Protein AF-A0A927T1T2-F1 (afdb_monomer_lite)

Secondary structure (DSSP, 8-state):
-----HHHHHHHHHHHHHTT--SHHHHHH--HHHHHHHHTTTS--HHHHHHHHHHHHHHHTT-HHHHHH---

pLDDT: mean 81.67, std 10.92, range [42.34, 91.75]

Foldseek 3Di:
DPPCDLVNVVLLQVLCVVVVNPDLVSLLPDDPVVVVVVVVVVSDDPVSVVLSVVCNVCVVVVNNVVVNVPPD

Structure (mmCIF, N/CA/C/O backbone):
data_AF-A0A927T1T2-F1
#
_entry.id   AF-A0A927T1T2-F1
#
loop_
_atom_site.group_PDB
_atom_site.id
_atom_site.type_symbol
_atom_site.label_atom_id
_atom_site.label_alt_id
_atom_site.label_comp_id
_atom_site.label_asym_id
_atom_site.label_entity_id
_atom_site.label_seq_id
_atom_site.pdbx_PDB_ins_code
_atom_site.Cartn_x
_atom_site.Cartn_y
_atom_site.Cartn_z
_atom_site.occupancy
_atom_site.B_iso_or_equiv
_atom_site.auth_seq_id
_atom_site.auth_comp_id
_atom_site.auth_asym_id
_atom_site.auth_atom_id
_atom_site.pdbx_PDB_model_num
ATOM 1 N N . MET A 1 1 ? 7.665 16.582 -2.711 1.00 49.16 1 MET A N 1
ATOM 2 C CA . MET A 1 1 ? 7.199 15.194 -2.517 1.00 49.16 1 MET A CA 1
ATOM 3 C C . MET A 1 1 ? 7.613 14.783 -1.120 1.00 49.16 1 MET A C 1
ATOM 5 O O . MET A 1 1 ? 8.730 15.104 -0.735 1.00 49.16 1 MET A O 1
ATOM 9 N N . ALA A 1 2 ? 6.709 14.216 -0.321 1.00 52.12 2 ALA A N 1
ATOM 10 C CA . ALA A 1 2 ? 7.064 13.760 1.018 1.00 52.12 2 ALA A CA 1
ATOM 11 C C . ALA A 1 2 ? 8.170 12.700 0.907 1.00 52.12 2 ALA A C 1
ATOM 13 O O . ALA A 1 2 ? 8.022 11.744 0.147 1.00 52.12 2 ALA A O 1
ATOM 14 N N . ASN A 1 3 ? 9.275 12.870 1.636 1.00 66.56 3 ASN A N 1
ATOM 15 C CA . ASN A 1 3 ? 10.327 11.858 1.706 1.00 66.56 3 ASN A CA 1
ATOM 16 C C . ASN A 1 3 ? 9.784 10.646 2.470 1.00 66.56 3 ASN A C 1
ATOM 18 O O . ASN A 1 3 ? 9.870 10.569 3.698 1.00 66.56 3 ASN A O 1
ATOM 22 N N . ILE A 1 4 ? 9.161 9.720 1.741 1.00 7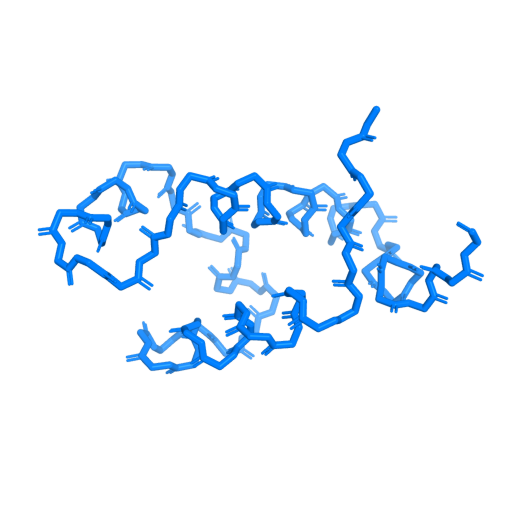8.44 4 ILE A N 1
ATOM 23 C CA . ILE A 1 4 ? 8.640 8.478 2.300 1.00 78.44 4 ILE A CA 1
ATOM 24 C C . ILE A 1 4 ? 9.818 7.544 2.536 1.00 78.44 4 ILE A C 1
ATOM 26 O O . ILE A 1 4 ? 10.415 6.995 1.611 1.00 78.44 4 ILE A O 1
ATOM 30 N N . THR A 1 5 ? 10.115 7.324 3.808 1.00 84.31 5 THR A N 1
ATOM 31 C CA . THR A 1 5 ? 11.199 6.438 4.228 1.00 84.31 5 THR A CA 1
ATOM 32 C C . THR A 1 5 ? 10.848 4.971 3.986 1.00 84.31 5 THR A C 1
ATOM 34 O O . THR A 1 5 ? 9.689 4.555 4.080 1.00 84.31 5 THR A O 1
ATOM 37 N N . THR A 1 6 ? 11.866 4.132 3.789 1.00 83.19 6 THR A N 1
ATOM 38 C CA . THR A 1 6 ? 11.713 2.668 3.720 1.00 83.19 6 THR A CA 1
ATOM 39 C C . THR A 1 6 ? 11.008 2.101 4.960 1.00 83.19 6 THR A C 1
ATOM 41 O O . THR A 1 6 ? 10.233 1.151 4.865 1.00 83.19 6 THR A O 1
ATOM 44 N N . ILE A 1 7 ? 11.211 2.717 6.131 1.00 85.88 7 ILE A N 1
ATOM 45 C CA . ILE A 1 7 ? 10.546 2.332 7.385 1.00 85.88 7 ILE A CA 1
ATOM 46 C C . ILE A 1 7 ? 9.027 2.507 7.272 1.00 85.88 7 ILE A C 1
ATOM 48 O O . ILE A 1 7 ? 8.276 1.614 7.670 1.00 85.88 7 ILE A O 1
ATOM 52 N N . GLN A 1 8 ? 8.564 3.626 6.710 1.00 87.25 8 GLN A N 1
ATOM 53 C CA . GLN A 1 8 ? 7.136 3.888 6.508 1.00 87.25 8 GLN A CA 1
ATOM 54 C C . GLN A 1 8 ? 6.527 2.904 5.502 1.00 87.25 8 GLN A C 1
ATOM 56 O O . GLN A 1 8 ? 5.488 2.317 5.803 1.00 87.25 8 GLN A O 1
ATOM 61 N N . LYS A 1 9 ? 7.213 2.635 4.381 1.00 87.62 9 LYS A N 1
ATOM 62 C CA . LYS A 1 9 ? 6.784 1.637 3.379 1.00 87.62 9 LYS A CA 1
ATOM 63 C C . LYS A 1 9 ? 6.631 0.242 4.007 1.00 87.62 9 LYS A C 1
ATOM 65 O O . LYS A 1 9 ? 5.593 -0.403 3.875 1.00 87.62 9 LYS A O 1
ATOM 70 N N . ASN A 1 10 ? 7.621 -0.195 4.788 1.00 87.88 10 ASN A N 1
ATOM 71 C CA . ASN A 1 10 ? 7.588 -1.492 5.472 1.00 87.88 10 ASN A CA 1
ATOM 72 C C . ASN A 1 10 ? 6.508 -1.570 6.559 1.00 87.88 10 ASN A C 1
ATOM 74 O O . ASN A 1 10 ? 5.858 -2.606 6.727 1.00 87.88 10 ASN A O 1
ATOM 78 N N . LYS A 1 11 ? 6.293 -0.482 7.306 1.00 89.88 11 LYS A N 1
ATOM 79 C CA . LYS A 1 11 ? 5.219 -0.401 8.304 1.00 89.88 11 LYS A CA 1
ATOM 80 C C . LYS A 1 11 ? 3.847 -0.502 7.637 1.00 89.88 11 LYS A C 1
ATOM 82 O O . LYS A 1 11 ? 2.997 -1.239 8.137 1.00 89.88 11 LYS A O 1
ATOM 87 N N . LEU A 1 12 ? 3.653 0.181 6.511 1.00 89.50 12 LEU A N 1
ATOM 88 C CA . LEU A 1 12 ? 2.431 0.094 5.723 1.00 89.50 12 LEU A CA 1
ATOM 89 C C . LEU A 1 12 ? 2.176 -1.335 5.240 1.00 89.50 12 LEU A C 1
ATOM 91 O O . LEU A 1 12 ? 1.083 -1.848 5.452 1.00 89.50 12 LEU A O 1
ATOM 95 N N . LEU A 1 13 ? 3.177 -2.013 4.673 1.00 89.06 13 LEU A N 1
ATOM 96 C CA . LEU A 1 13 ? 3.025 -3.401 4.217 1.00 89.06 13 LEU A CA 1
ATOM 97 C C . LEU A 1 13 ? 2.525 -4.332 5.330 1.00 89.06 13 LEU A C 1
ATOM 99 O O . LEU A 1 13 ? 1.666 -5.179 5.092 1.00 89.06 13 LEU A O 1
ATOM 103 N N . ARG A 1 14 ? 3.007 -4.157 6.568 1.00 89.19 14 ARG A N 1
ATOM 104 C CA . ARG A 1 14 ? 2.498 -4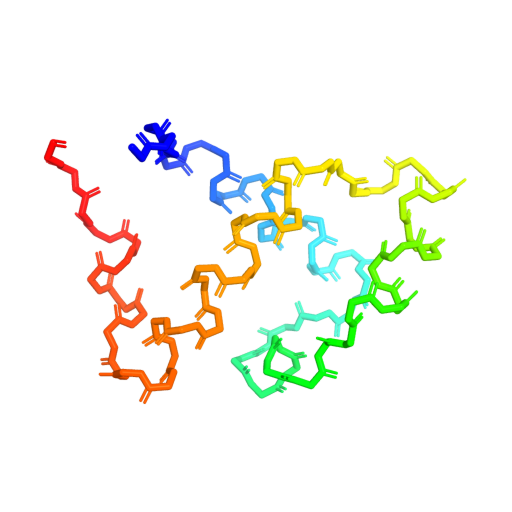.919 7.723 1.00 89.19 14 ARG A CA 1
ATOM 105 C C . ARG A 1 14 ? 1.025 -4.619 8.001 1.00 89.19 14 ARG A C 1
ATOM 107 O O . ARG A 1 14 ? 0.254 -5.539 8.250 1.00 89.19 14 ARG A O 1
ATOM 114 N N . LYS A 1 15 ? 0.627 -3.347 7.937 1.00 88.44 15 LYS A N 1
ATOM 115 C CA . LYS A 1 15 ? -0.772 -2.933 8.123 1.00 88.44 15 LYS A CA 1
ATOM 116 C C . LYS A 1 15 ? -1.682 -3.484 7.026 1.00 88.44 15 LYS A C 1
ATOM 118 O O . LYS A 1 15 ? -2.757 -3.976 7.349 1.00 88.44 15 LYS A O 1
ATOM 123 N N . LEU A 1 16 ? -1.236 -3.448 5.769 1.00 88.56 16 LEU A N 1
ATOM 124 C CA . LEU A 1 16 ? -1.946 -4.008 4.616 1.00 88.56 16 LEU A CA 1
ATOM 125 C C . LEU A 1 16 ? -2.160 -5.520 4.773 1.00 88.56 16 LEU A C 1
ATOM 127 O O . LEU A 1 16 ? -3.281 -6.004 4.624 1.00 88.56 16 LEU A O 1
ATOM 131 N N . ARG A 1 17 ? -1.135 -6.259 5.214 1.00 87.38 17 ARG A N 1
ATOM 132 C CA . ARG A 1 17 ? -1.277 -7.693 5.521 1.00 87.38 17 ARG A CA 1
ATOM 133 C C . ARG A 1 17 ? -2.316 -7.966 6.607 1.00 87.38 17 ARG A C 1
ATOM 135 O O . ARG A 1 17 ? -3.101 -8.896 6.469 1.00 87.38 17 ARG A O 1
ATOM 142 N N . ASN A 1 18 ? -2.377 -7.130 7.644 1.00 86.88 18 ASN A N 1
ATOM 143 C CA . ASN A 1 18 ? -3.367 -7.269 8.719 1.00 86.88 18 ASN A CA 1
ATOM 144 C C . ASN A 1 18 ? -4.820 -7.044 8.255 1.00 86.88 18 ASN A C 1
ATOM 146 O O . ASN A 1 18 ? -5.748 -7.385 8.987 1.00 86.88 18 ASN A O 1
ATOM 150 N N . ILE A 1 19 ? -5.030 -6.450 7.076 1.00 84.44 19 ILE A N 1
ATOM 151 C CA . ILE A 1 19 ? -6.350 -6.261 6.454 1.00 84.44 19 ILE A CA 1
ATOM 152 C C . ILE A 1 19 ? -6.534 -7.131 5.200 1.00 84.44 19 ILE A C 1
ATOM 154 O O . ILE A 1 19 ? -7.399 -6.838 4.383 1.00 84.44 19 ILE A O 1
ATOM 158 N N . ASN A 1 20 ? -5.745 -8.204 5.060 1.00 85.31 20 ASN A N 1
ATOM 159 C CA . ASN A 1 20 ? -5.785 -9.154 3.940 1.00 85.31 20 ASN A CA 1
ATOM 160 C C . ASN A 1 20 ? -5.467 -8.553 2.560 1.00 85.31 20 ASN A C 1
ATOM 162 O O . ASN A 1 20 ? -5.895 -9.086 1.542 1.00 85.31 20 ASN A O 1
ATOM 166 N N . VAL A 1 21 ? -4.679 -7.479 2.513 1.00 88.25 21 VAL A N 1
ATOM 167 C CA . VAL A 1 21 ? -4.114 -6.939 1.269 1.00 88.25 21 VAL A CA 1
ATOM 168 C C . VAL A 1 21 ? -2.709 -7.514 1.125 1.00 88.25 21 VAL A C 1
ATOM 170 O O . VAL A 1 21 ? -1.794 -7.132 1.863 1.00 88.25 21 VAL A O 1
ATOM 173 N N . LEU A 1 22 ? -2.551 -8.492 0.232 1.00 86.75 22 LEU A N 1
ATOM 174 C CA . LEU A 1 22 ? -1.361 -9.351 0.181 1.00 86.75 22 LEU A CA 1
ATOM 175 C C . LEU A 1 22 ? -0.581 -9.232 -1.127 1.00 86.75 22 LEU A C 1
ATOM 177 O O . LEU A 1 22 ? 0.620 -9.503 -1.134 1.00 86.75 22 LEU A O 1
ATOM 181 N N . ASN A 1 23 ? -1.243 -8.844 -2.214 1.00 88.31 23 ASN A N 1
ATOM 182 C CA . ASN A 1 23 ? -0.649 -8.777 -3.546 1.00 88.31 23 ASN A CA 1
ATOM 183 C C . ASN A 1 23 ? -0.932 -7.429 -4.240 1.00 88.31 23 ASN A C 1
ATOM 185 O O . ASN A 1 23 ? -1.746 -6.626 -3.784 1.00 88.31 23 ASN A O 1
ATOM 189 N N . GLU A 1 24 ? -0.260 -7.183 -5.366 1.00 88.69 24 GLU A N 1
ATOM 190 C CA . GLU A 1 24 ? -0.411 -5.952 -6.158 1.00 88.69 24 GLU A CA 1
ATOM 191 C C . GLU A 1 24 ? -1.847 -5.725 -6.645 1.00 88.69 24 GLU A C 1
ATOM 193 O O . GLU A 1 24 ? -2.326 -4.595 -6.665 1.00 88.69 24 GLU A O 1
ATOM 198 N N . LYS A 1 25 ? -2.564 -6.797 -6.995 1.00 88.94 25 LYS A N 1
ATOM 199 C CA . LYS A 1 25 ? -3.956 -6.717 -7.449 1.00 88.94 25 LYS A CA 1
ATOM 200 C C . LYS A 1 25 ? -4.886 -6.268 -6.321 1.00 88.94 25 LYS A C 1
ATOM 202 O O . LYS A 1 25 ? -5.798 -5.486 -6.573 1.00 88.94 25 LYS A O 1
ATOM 207 N N . ASP A 1 26 ? -4.658 -6.715 -5.091 1.00 89.38 26 ASP A N 1
ATOM 208 C CA . ASP A 1 26 ? -5.397 -6.243 -3.916 1.00 89.38 26 ASP A CA 1
ATOM 209 C C . ASP A 1 26 ? -5.133 -4.749 -3.692 1.00 89.38 26 ASP A C 1
ATOM 211 O O . ASP A 1 26 ? -6.056 -3.988 -3.411 1.00 89.38 26 ASP A O 1
ATOM 215 N N . ILE A 1 27 ? -3.879 -4.319 -3.874 1.00 89.69 27 ILE A N 1
ATOM 216 C CA . ILE A 1 27 ? -3.473 -2.916 -3.735 1.00 89.69 27 ILE A CA 1
ATOM 217 C C . ILE A 1 27 ? -4.138 -2.044 -4.800 1.00 89.69 27 ILE A C 1
ATOM 219 O O . ILE A 1 27 ? -4.665 -0.990 -4.464 1.00 89.69 27 ILE A O 1
ATOM 223 N N . LEU A 1 28 ? -4.186 -2.478 -6.058 1.00 89.94 28 LEU A N 1
ATOM 224 C CA . LEU A 1 28 ? -4.895 -1.760 -7.125 1.00 89.94 28 LEU A CA 1
ATOM 225 C C . LEU A 1 28 ? -6.409 -1.691 -6.890 1.00 89.94 28 LEU A C 1
ATOM 227 O O . LEU A 1 28 ? -7.044 -0.693 -7.220 1.00 89.94 28 LEU A O 1
ATOM 231 N N . ASN A 1 29 ? -6.996 -2.733 -6.300 1.00 88.75 29 ASN A N 1
ATOM 232 C CA . ASN A 1 29 ? -8.435 -2.783 -6.044 1.00 88.75 29 ASN A CA 1
ATOM 233 C C . ASN A 1 29 ? -8.866 -2.015 -4.785 1.00 88.75 29 ASN A C 1
ATOM 235 O O . ASN A 1 29 ? -10.066 -1.782 -4.616 1.00 88.75 29 ASN A O 1
ATOM 239 N N . LEU A 1 30 ? -7.929 -1.601 -3.922 1.00 86.94 30 LEU A N 1
ATOM 240 C CA . LEU A 1 30 ? -8.229 -0.787 -2.744 1.00 86.94 30 LEU A CA 1
ATOM 241 C C . LEU A 1 30 ? -8.829 0.557 -3.157 1.00 86.94 30 LEU A C 1
ATOM 243 O O . LEU A 1 30 ? -8.153 1.443 -3.689 1.00 86.94 30 LEU A O 1
ATOM 247 N N . LYS A 1 31 ? -10.108 0.750 -2.833 1.00 81.31 31 LYS A N 1
ATOM 248 C CA . LYS A 1 31 ? -10.775 2.034 -3.052 1.00 81.31 31 LYS A CA 1
ATOM 249 C C . LYS A 1 31 ? -10.455 2.997 -1.916 1.00 81.31 31 LYS A C 1
ATOM 251 O O . LYS A 1 31 ? -10.503 2.646 -0.739 1.00 81.31 31 LYS A O 1
ATOM 256 N N . VAL A 1 32 ? -10.286 4.275 -2.252 1.00 70.06 32 VAL A N 1
ATOM 257 C CA . VAL A 1 32 ? -10.099 5.373 -1.278 1.00 70.06 32 VAL A CA 1
ATOM 258 C C . VAL A 1 32 ? -11.187 5.393 -0.202 1.00 70.06 32 VAL A C 1
ATOM 260 O O . VAL A 1 32 ? -10.924 5.697 0.958 1.00 70.06 32 VAL A O 1
ATOM 263 N N . TYR A 1 33 ? -12.421 5.051 -0.570 1.00 70.81 33 TYR A N 1
ATOM 264 C CA . TYR A 1 33 ? -13.535 4.957 0.369 1.00 70.81 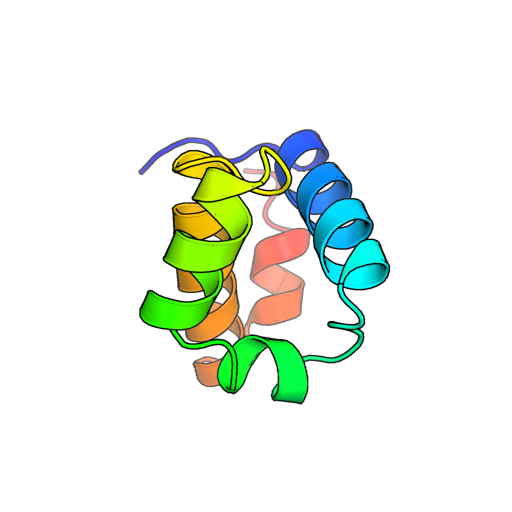33 TYR A CA 1
ATOM 265 C C . TYR A 1 33 ? -13.354 3.837 1.409 1.00 70.81 33 TYR A C 1
ATOM 267 O O . TYR A 1 33 ? -13.683 4.029 2.578 1.00 70.81 33 TYR A O 1
ATOM 275 N N . GLU A 1 34 ? -12.790 2.694 1.018 1.00 75.94 34 GLU A N 1
ATOM 276 C CA . GLU A 1 34 ? -12.479 1.593 1.938 1.00 75.94 34 GLU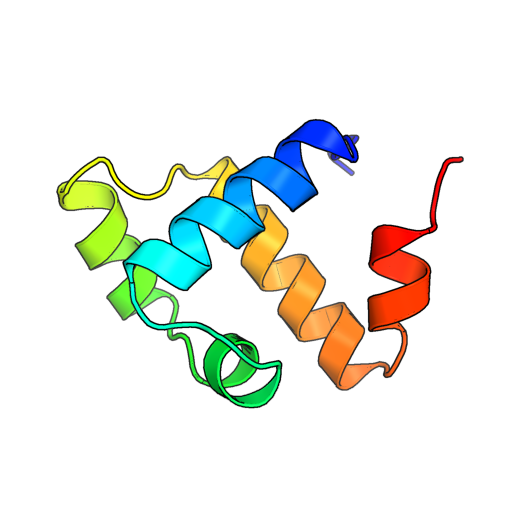 A CA 1
ATOM 277 C C . GLU A 1 34 ? -11.321 1.972 2.863 1.00 75.94 34 GLU A C 1
ATOM 279 O O . GLU A 1 34 ? -11.398 1.750 4.069 1.00 75.94 34 GLU A O 1
ATOM 284 N N . LEU A 1 35 ? -10.308 2.663 2.333 1.00 75.25 35 LEU A N 1
ATOM 285 C CA . LEU A 1 35 ? -9.208 3.213 3.129 1.00 75.25 35 LEU A CA 1
ATOM 286 C C . LEU A 1 35 ? -9.693 4.212 4.189 1.00 75.25 35 LEU A C 1
ATOM 288 O O . LEU A 1 35 ? -9.219 4.179 5.324 1.00 75.25 35 LEU A O 1
ATOM 292 N N . LYS A 1 36 ? -10.674 5.061 3.857 1.00 69.81 36 LYS A N 1
ATOM 293 C CA . LYS A 1 36 ? -11.298 5.986 4.820 1.00 69.81 36 LYS A CA 1
ATOM 294 C C . LYS A 1 36 ? -12.024 5.241 5.945 1.00 69.81 36 LYS A C 1
ATOM 296 O O . LYS A 1 36 ? -11.824 5.585 7.101 1.00 69.81 36 LYS A O 1
ATOM 301 N N . LYS A 1 37 ? -12.758 4.166 5.638 1.00 72.94 37 LYS A N 1
ATOM 302 C CA . LYS A 1 37 ? -13.383 3.309 6.669 1.00 72.94 37 LYS A CA 1
ATOM 303 C C . LYS A 1 37 ? -12.362 2.611 7.573 1.00 72.94 37 LYS A C 1
ATOM 305 O O . LYS A 1 37 ? -12.634 2.342 8.740 1.00 72.94 37 LYS A O 1
ATOM 310 N N . ILE A 1 38 ? -11.192 2.278 7.029 1.00 70.44 38 ILE A N 1
ATOM 311 C CA . ILE A 1 38 ? -10.096 1.662 7.787 1.00 70.44 38 ILE A CA 1
ATOM 312 C C . ILE A 1 38 ? -9.394 2.700 8.679 1.00 70.44 38 ILE A C 1
ATOM 314 O O . ILE A 1 38 ? -8.967 2.354 9.783 1.00 70.44 38 ILE A O 1
ATOM 318 N N . LYS A 1 39 ? -9.304 3.964 8.236 1.00 64.69 39 LYS A N 1
ATOM 319 C CA . LYS A 1 39 ? -8.797 5.091 9.036 1.00 64.69 39 LYS A CA 1
ATOM 320 C C . LYS A 1 39 ? -9.626 5.304 10.302 1.00 64.69 39 LYS A C 1
ATOM 322 O O . LYS A 1 39 ? -9.043 5.506 11.359 1.00 64.69 39 LYS A O 1
ATOM 327 N N . ASP A 1 40 ? -10.948 5.175 10.214 1.00 63.94 40 ASP A N 1
ATOM 328 C CA . ASP A 1 40 ? -11.843 5.318 11.373 1.00 63.94 40 ASP A CA 1
ATOM 329 C C . ASP A 1 40 ? -11.650 4.208 12.431 1.00 63.94 40 ASP A C 1
ATOM 331 O O . ASP A 1 40 ? -12.096 4.347 13.563 1.00 63.94 40 ASP A O 1
ATOM 335 N N . ASN A 1 41 ? -10.943 3.122 12.084 1.00 67.81 41 ASN A N 1
ATOM 336 C CA . ASN A 1 41 ? -10.535 2.050 13.001 1.00 67.81 41 ASN A CA 1
ATOM 337 C C . ASN A 1 41 ? -9.063 2.167 13.460 1.00 67.81 41 ASN A C 1
AT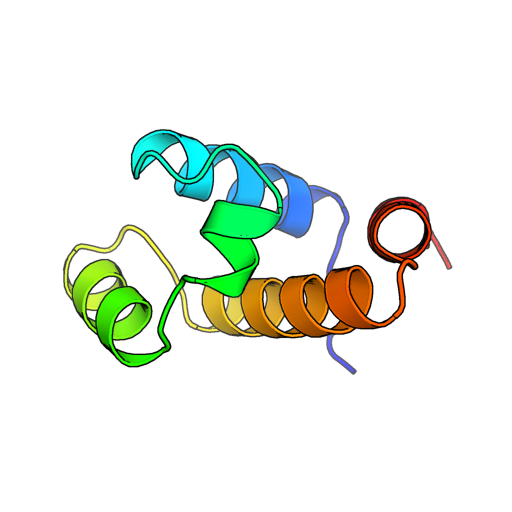OM 339 O O . ASN A 1 41 ? -8.475 1.168 13.876 1.00 67.81 41 ASN A O 1
ATOM 343 N N . ASP A 1 42 ? -8.429 3.335 13.300 1.00 63.47 42 ASP A N 1
ATOM 344 C CA . ASP A 1 42 ? -7.019 3.626 13.634 1.00 63.47 42 ASP A CA 1
ATOM 345 C C . ASP A 1 42 ? -5.964 2.735 12.941 1.00 63.47 42 ASP A C 1
ATOM 347 O O . ASP A 1 42 ? -4.769 2.769 13.257 1.00 63.47 42 ASP A O 1
ATOM 351 N N . LYS A 1 43 ? -6.354 1.940 11.939 1.00 74.56 43 LYS A N 1
ATOM 352 C CA . LYS A 1 43 ? -5.434 1.004 11.272 1.00 74.56 43 LYS A CA 1
ATOM 353 C C . LYS A 1 43 ? -4.523 1.705 10.257 1.00 74.56 43 LYS A C 1
ATOM 355 O O . LYS A 1 43 ? -3.346 1.347 10.143 1.00 74.56 43 LYS A O 1
ATOM 360 N N . LEU A 1 44 ? -5.019 2.726 9.552 1.00 83.94 44 LEU A N 1
ATOM 361 C CA . LEU A 1 44 ? -4.285 3.475 8.521 1.00 83.94 44 LEU A CA 1
ATOM 362 C C . LEU A 1 44 ? -4.340 4.987 8.777 1.00 83.94 44 LEU A C 1
ATOM 364 O O . LEU A 1 44 ? -5.378 5.537 9.120 1.00 83.94 44 LEU A O 1
ATOM 368 N N . THR A 1 45 ? -3.210 5.661 8.588 1.00 86.56 45 THR A N 1
ATOM 369 C CA . THR A 1 45 ? -3.066 7.121 8.689 1.00 86.56 45 THR A CA 1
ATOM 370 C C . THR A 1 45 ? -3.230 7.795 7.322 1.00 86.56 45 THR A C 1
ATOM 372 O O . THR A 1 45 ? -3.240 7.130 6.292 1.00 86.56 45 THR A O 1
ATOM 375 N N . LEU A 1 46 ? -3.323 9.129 7.282 1.00 84.12 46 LEU A N 1
ATOM 376 C CA . LEU A 1 46 ? -3.328 9.868 6.008 1.00 84.12 46 LEU A CA 1
ATOM 377 C C . LEU A 1 46 ? -2.051 9.623 5.190 1.00 84.12 46 LEU A C 1
ATOM 379 O O . LEU A 1 46 ? -2.146 9.390 3.990 1.00 84.12 46 LEU A O 1
ATOM 383 N N . ASN A 1 47 ? -0.889 9.572 5.848 1.00 86.06 47 ASN A N 1
ATOM 384 C CA . ASN A 1 47 ? 0.373 9.243 5.184 1.00 86.06 47 ASN A CA 1
ATOM 385 C C . ASN A 1 47 ? 0.352 7.822 4.610 1.00 86.06 47 ASN A C 1
ATOM 387 O O . ASN A 1 47 ? 0.861 7.597 3.522 1.00 86.06 47 ASN A O 1
ATOM 391 N N . ASP A 1 48 ? -0.257 6.859 5.311 1.00 87.38 48 ASP A N 1
ATOM 392 C CA . ASP A 1 48 ? -0.404 5.496 4.789 1.00 87.38 48 ASP A CA 1
ATOM 393 C C . ASP A 1 48 ? -1.231 5.491 3.491 1.00 87.38 48 ASP A C 1
ATOM 395 O O . ASP A 1 48 ? -0.875 4.800 2.544 1.00 87.38 48 ASP A O 1
ATOM 399 N N . ILE A 1 49 ? -2.303 6.289 3.426 1.00 86.75 49 ILE A N 1
ATOM 400 C CA . ILE A 1 49 ? -3.146 6.423 2.227 1.00 86.75 49 ILE A CA 1
ATOM 401 C C . ILE A 1 49 ? -2.357 7.035 1.064 1.00 86.75 49 ILE A C 1
ATOM 403 O O . ILE A 1 49 ? -2.451 6.542 -0.056 1.00 86.75 49 ILE A O 1
ATOM 407 N N . GLU A 1 50 ? -1.558 8.067 1.328 1.00 87.44 50 GLU A N 1
ATOM 408 C CA . GLU A 1 50 ? -0.700 8.692 0.314 1.00 87.44 50 GLU A CA 1
ATOM 409 C C . GLU A 1 50 ? 0.339 7.703 -0.236 1.00 87.44 50 GLU A C 1
ATOM 411 O O . GLU A 1 50 ? 0.528 7.604 -1.447 1.00 87.44 50 GLU A O 1
ATOM 416 N N . ILE A 1 51 ? 0.956 6.896 0.633 1.00 89.38 51 ILE A N 1
ATOM 417 C CA . ILE A 1 51 ? 1.889 5.843 0.212 1.00 89.38 51 ILE A CA 1
ATOM 418 C C . ILE A 1 51 ? 1.163 4.782 -0.631 1.00 89.38 51 ILE A C 1
ATOM 420 O O . ILE A 1 51 ? 1.713 4.350 -1.640 1.00 89.38 51 ILE A O 1
ATOM 424 N N . ILE A 1 52 ? -0.064 4.380 -0.270 1.00 89.69 52 ILE A N 1
ATOM 425 C CA . ILE A 1 52 ? -0.863 3.428 -1.068 1.00 89.69 52 ILE A CA 1
ATOM 426 C C . ILE A 1 52 ? -1.130 3.982 -2.470 1.00 89.69 52 ILE A C 1
ATOM 428 O O . ILE A 1 52 ? -0.979 3.247 -3.440 1.00 89.69 52 ILE A O 1
ATOM 432 N N . TRP A 1 53 ? -1.478 5.264 -2.595 1.00 89.12 53 TRP A N 1
ATOM 433 C CA . TRP A 1 53 ? -1.660 5.906 -3.902 1.00 89.12 53 TRP A CA 1
ATOM 434 C C . TRP A 1 53 ? -0.396 5.857 -4.755 1.00 89.12 53 TRP A C 1
ATOM 436 O O . TRP A 1 53 ? -0.448 5.456 -5.914 1.00 89.12 53 TRP A O 1
ATOM 446 N N . LEU A 1 54 ? 0.756 6.183 -4.172 1.00 89.56 54 LEU A N 1
ATOM 447 C CA . LEU A 1 54 ? 2.026 6.108 -4.892 1.00 89.56 54 LEU A CA 1
ATOM 448 C C . LEU A 1 54 ? 2.386 4.668 -5.279 1.00 89.56 54 LEU A C 1
ATOM 450 O O . LEU A 1 54 ? 2.928 4.439 -6.357 1.00 89.56 54 LEU A O 1
ATOM 454 N N . MET A 1 55 ? 2.048 3.687 -4.437 1.00 89.62 55 MET A N 1
ATOM 455 C CA . MET A 1 55 ? 2.202 2.271 -4.776 1.00 89.62 55 MET A CA 1
ATOM 456 C C . MET A 1 55 ? 1.301 1.866 -5.944 1.00 89.62 55 MET A C 1
ATOM 458 O O . MET A 1 55 ? 1.759 1.136 -6.816 1.00 89.62 55 MET A O 1
ATOM 462 N N . GLN A 1 56 ? 0.051 2.334 -5.986 1.00 91.56 56 GLN A N 1
ATOM 463 C CA . GLN A 1 56 ? -0.863 2.075 -7.102 1.00 91.56 56 GLN A CA 1
ATOM 464 C C . GLN A 1 56 ? -0.299 2.642 -8.408 1.00 91.56 56 GLN A C 1
ATOM 466 O O . GLN A 1 56 ? -0.182 1.902 -9.383 1.00 91.56 56 GLN A O 1
ATOM 471 N N . GLU A 1 57 ? 0.162 3.896 -8.403 1.00 91.00 57 GLU A N 1
ATOM 472 C CA . GLU A 1 57 ? 0.822 4.481 -9.575 1.00 91.00 57 GLU A CA 1
ATOM 473 C C . GLU A 1 57 ? 2.070 3.692 -9.996 1.00 91.00 57 GLU A C 1
ATOM 475 O O . GLU A 1 57 ? 2.301 3.480 -11.187 1.00 91.00 57 GLU A O 1
ATOM 480 N N . ALA A 1 58 ? 2.890 3.256 -9.036 1.00 90.00 58 ALA A N 1
ATOM 481 C CA . ALA A 1 58 ? 4.098 2.489 -9.320 1.00 90.00 58 ALA A CA 1
ATOM 482 C C . ALA A 1 58 ? 3.778 1.095 -9.886 1.00 90.00 58 ALA A C 1
ATOM 484 O O . ALA A 1 58 ? 4.475 0.628 -10.785 1.00 90.00 58 ALA A O 1
ATOM 485 N N . ILE A 1 59 ? 2.712 0.438 -9.415 1.00 90.69 59 ILE A N 1
ATOM 486 C CA . ILE A 1 59 ? 2.231 -0.830 -9.985 1.00 90.69 59 ILE A CA 1
ATOM 487 C C . ILE A 1 59 ? 1.773 -0.613 -11.431 1.00 90.69 59 ILE A C 1
ATOM 489 O O . ILE A 1 59 ? 2.187 -1.357 -12.320 1.00 90.69 59 ILE A O 1
ATOM 493 N N . GLU A 1 60 ? 0.972 0.423 -11.692 1.00 90.50 60 GLU A N 1
ATOM 494 C CA . GLU A 1 60 ? 0.493 0.744 -13.046 1.00 90.50 60 GLU A CA 1
ATOM 495 C C . GLU A 1 60 ? 1.648 1.048 -14.010 1.00 90.50 60 GLU A C 1
ATOM 497 O O . GLU A 1 60 ? 1.639 0.605 -15.161 1.00 90.50 60 GLU A O 1
ATOM 502 N N . LYS A 1 61 ? 2.685 1.736 -13.523 1.00 91.75 61 LYS A N 1
ATOM 503 C CA . LYS A 1 61 ? 3.920 2.031 -14.267 1.00 91.75 61 LYS A CA 1
ATOM 504 C C . LYS A 1 61 ? 4.891 0.845 -14.341 1.00 91.75 61 LYS A C 1
ATOM 506 O O . LYS A 1 61 ? 5.927 0.966 -14.988 1.00 91.75 61 LYS A O 1
ATOM 511 N N . LYS A 1 62 ? 4.573 -0.296 -13.713 1.00 87.38 62 LYS A N 1
ATOM 512 C CA . LYS A 1 62 ? 5.462 -1.467 -13.556 1.00 87.38 62 LYS A CA 1
ATOM 513 C C . LYS A 1 62 ? 6.812 -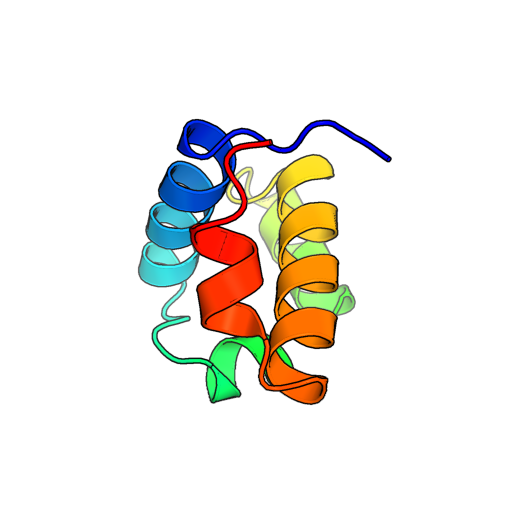1.132 -12.905 1.00 87.38 62 LYS A C 1
ATOM 515 O O . LYS A 1 62 ? 7.801 -1.818 -13.137 1.00 87.38 62 LYS A O 1
ATOM 520 N N . SER A 1 63 ? 6.834 -0.102 -12.068 1.00 86.38 63 SER A N 1
ATOM 521 C CA . SER A 1 63 ? 8.001 0.418 -11.354 1.00 86.38 63 SER A CA 1
ATOM 522 C C . SER A 1 63 ? 7.863 0.234 -9.837 1.00 86.38 63 SER A C 1
ATOM 524 O O . SER A 1 63 ? 8.421 1.005 -9.057 1.00 86.38 63 SER A O 1
ATOM 526 N N . LEU A 1 64 ? 7.069 -0.747 -9.378 1.00 85.06 64 LEU A N 1
ATOM 527 C CA . LEU A 1 64 ? 6.871 -0.984 -7.943 1.00 85.06 64 LEU A CA 1
ATOM 528 C C . LEU A 1 64 ? 8.185 -1.351 -7.250 1.00 85.06 64 LEU A C 1
ATOM 530 O O . LEU A 1 64 ? 8.435 -0.902 -6.135 1.00 85.06 64 LEU A O 1
ATOM 534 N N . LEU A 1 65 ? 9.031 -2.149 -7.905 1.00 83.50 65 LEU A N 1
ATOM 535 C CA . LEU A 1 65 ? 10.337 -2.505 -7.361 1.00 83.50 65 LEU A CA 1
ATOM 536 C C . LEU A 1 65 ? 11.188 -1.249 -7.148 1.00 83.50 65 LEU A C 1
ATOM 538 O O . LEU A 1 65 ? 11.659 -1.036 -6.033 1.00 83.50 65 LEU A O 1
ATOM 542 N N . ASP A 1 66 ? 11.245 -0.376 -8.158 1.00 84.56 66 ASP A N 1
ATOM 543 C CA . ASP A 1 66 ? 11.928 0.917 -8.085 1.00 84.56 66 ASP A CA 1
ATOM 544 C C . ASP A 1 66 ? 11.374 1.766 -6.941 1.00 84.56 66 ASP A C 1
ATOM 546 O O . ASP A 1 66 ? 12.132 2.289 -6.133 1.00 84.56 66 ASP A O 1
ATOM 550 N N . PHE A 1 67 ? 10.049 1.811 -6.775 1.00 84.62 67 PHE A N 1
ATOM 551 C CA . PHE A 1 67 ? 9.412 2.519 -5.665 1.00 84.62 67 PHE A CA 1
ATOM 552 C C . PHE A 1 67 ? 9.900 2.036 -4.292 1.00 84.62 67 PHE A C 1
ATOM 554 O O . PHE A 1 67 ? 9.980 2.839 -3.363 1.00 84.62 67 PHE A O 1
ATOM 561 N N . PHE A 1 68 ? 10.237 0.757 -4.116 1.00 81.56 68 PHE A N 1
ATOM 562 C CA . PHE A 1 68 ? 10.783 0.248 -2.853 1.00 81.56 68 PHE A CA 1
ATOM 563 C C . PHE A 1 68 ? 12.302 0.394 -2.735 1.00 81.56 68 PHE A C 1
ATOM 565 O O . PHE A 1 68 ? 12.794 0.525 -1.610 1.00 81.56 68 PHE A O 1
ATOM 572 N N . THR A 1 69 ? 13.024 0.378 -3.853 1.00 80.00 69 THR A N 1
ATOM 573 C CA . THR A 1 69 ? 14.490 0.455 -3.893 1.00 80.00 69 THR A CA 1
ATOM 574 C C . THR A 1 69 ? 15.032 1.870 -4.023 1.00 80.00 69 THR A C 1
ATOM 576 O O . THR A 1 69 ? 16.229 2.042 -3.817 1.00 80.00 69 THR A O 1
ATOM 579 N N . ASP A 1 70 ? 14.195 2.867 -4.333 1.00 67.19 70 ASP A N 1
ATOM 580 C CA . ASP A 1 70 ? 14.602 4.272 -4.421 1.00 67.19 70 ASP A CA 1
ATOM 581 C C . ASP A 1 70 ? 15.040 4.762 -3.026 1.00 67.19 70 ASP A C 1
ATOM 583 O O . ASP A 1 70 ? 14.233 5.121 -2.158 1.00 67.19 70 ASP A O 1
ATOM 587 N N . GLN A 1 71 ? 16.347 4.631 -2.795 1.00 54.84 71 GLN A N 1
ATOM 588 C CA . GLN A 1 71 ? 17.131 5.139 -1.679 1.00 54.84 71 GLN A CA 1
ATOM 589 C C . GLN A 1 71 ? 17.968 6.303 -2.216 1.00 54.84 71 GLN A C 1
ATOM 591 O O . GLN A 1 71 ? 19.182 6.177 -2.361 1.00 54.84 71 GLN A O 1
ATOM 596 N N . SER A 1 72 ? 17.309 7.403 -2.563 1.00 42.34 72 SER A N 1
ATOM 597 C CA . SER A 1 72 ? 17.970 8.602 -3.081 1.00 42.34 72 SER A CA 1
ATOM 598 C C . SER A 1 72 ? 17.689 9.787 -2.168 1.00 42.34 72 SER A C 1
ATOM 600 O O . SER A 1 72 ? 16.493 10.119 -2.005 1.00 42.34 72 SER A O 1
#

Radius of gyration: 11.61 Å; chains: 1; bounding box: 32×24×28 Å

Sequence (72 aa):
MANITTIQKNKLLRKLRNINVLNEKDILNLKVYELKKIKDNDKLTLNDIEIIWLMQEAIEKKSLLDFFTDQS